Protein AF-A0A2G5VRK8-F1 (afdb_monomer)

Nearest PDB structures (foldseek):
  5vx6-assembly1_A  TM=2.833E-01  e=8.223E+00  Bacillus subtilis subsp. subtilis str. 168
  3kyr-assembly2_B  TM=2.240E-01  e=6.025E+00  Homo sapiens

pLDDT: mean 87.72, std 13.8, range [33.34, 98.0]

Sequence (119 aa):
MGVGILASNQASGSIRIGLRRRDACATSPISSSCNSMNSFWWSDRVTTGTDGLLWNRNQPDNAHGATQQCVVLLASRTATITDNWTWQANRLDDVGCDRVAGNTPRQVRGVLCGKRPTN

Mean predicted aligned error: 5.34 Å

Secondary structure (DSSP, 8-state):
-----TT-SSSEEEEEEEEEE-GGGTT--SSSSS-TTTSEEETTSS----TT--BPTT-S--HHHHT--EEEEEEESSSEEESSSEEETT-EEEE-SS--SSS-TT-EEEE--------

Foldseek 3Di:
DDDAPPDDPAQKEKAWEQKWFDPVCQQPFDDPVQHQFPRIDGNVVPDDGCPLQAAWPRPPGCPPRSQQTTKIAMAGPDQWDDDPHITGHRHMYGAHPVFRPDPDSHTHPYYDDDDDDDD

Radius of gyration: 14.13 Å; Cα contacts (8 Å, |Δi|>4): 214; chains: 1; bounding box: 27×46×40 Å

Solvent-accessible surface area (backbon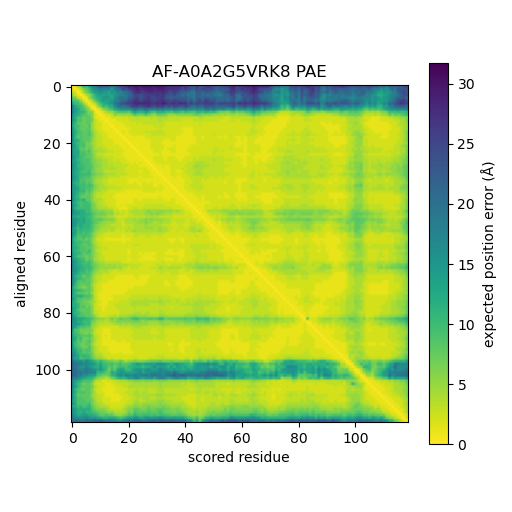e atoms only — not comparable to full-atom values): 7124 Å² total; per-residue (Å²): 138,81,80,69,77,88,82,56,100,57,69,42,24,12,32,34,45,58,38,31,50,32,79,95,29,46,78,46,45,60,44,95,86,25,31,78,79,62,27,55,44,44,71,80,77,71,66,77,87,58,85,88,72,46,57,33,91,81,36,46,40,31,55,87,89,33,50,32,46,22,33,30,40,31,29,48,83,44,72,54,52,74,74,99,53,80,44,54,39,76,19,32,42,54,25,38,79,89,42,45,90,64,100,44,69,56,30,68,74,49,72,58,85,87,78,83,87,79,132

Structure (mmCIF, N/CA/C/O backbone):
data_AF-A0A2G5VRK8-F1
#
_entry.id   AF-A0A2G5VRK8-F1
#
loop_
_atom_site.group_PDB
_atom_site.id
_atom_site.type_symbol
_atom_site.label_atom_id
_atom_site.label_alt_id
_atom_site.label_comp_id
_atom_site.label_asym_id
_atom_site.label_entity_id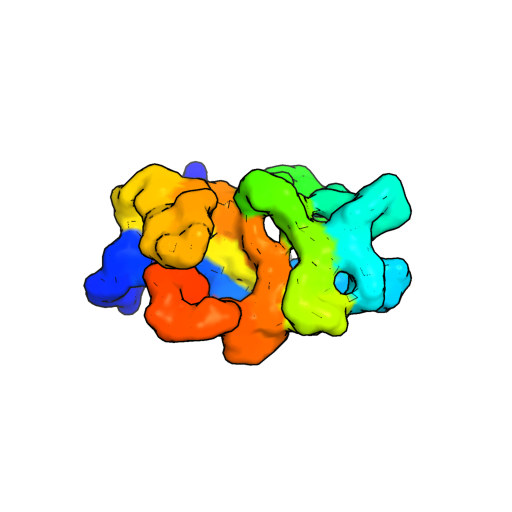
_atom_site.label_seq_id
_atom_site.pdbx_PDB_ins_code
_atom_site.Cartn_x
_atom_site.Cartn_y
_atom_site.Cartn_z
_atom_site.occupancy
_atom_site.B_iso_or_equiv
_atom_site.auth_seq_id
_atom_site.auth_comp_id
_atom_site.auth_asym_id
_atom_site.auth_atom_id
_atom_site.pdbx_PDB_model_num
ATOM 1 N N . MET A 1 1 ? -16.293 -9.030 9.026 1.00 33.34 1 MET A N 1
ATOM 2 C CA . MET A 1 1 ? -15.204 -9.221 10.008 1.00 33.34 1 MET A CA 1
ATOM 3 C C . MET A 1 1 ? -14.281 -8.017 9.914 1.00 33.34 1 MET A C 1
ATOM 5 O O . MET A 1 1 ? -13.676 -7.825 8.870 1.00 33.34 1 MET A O 1
ATOM 9 N N . GLY A 1 2 ? -14.280 -7.143 10.923 1.00 39.25 2 GLY A N 1
ATOM 10 C CA . GLY A 1 2 ? -13.418 -5.958 10.961 1.00 39.25 2 GLY A CA 1
ATOM 11 C C . GLY A 1 2 ? -12.126 -6.274 11.707 1.00 39.25 2 GLY A C 1
ATOM 12 O O . GLY A 1 2 ? -12.178 -6.823 12.805 1.00 39.25 2 GLY A O 1
ATOM 13 N N . VAL A 1 3 ? -10.977 -5.949 11.119 1.00 45.38 3 VAL A N 1
ATOM 14 C CA . VAL A 1 3 ? -9.689 -6.021 11.817 1.00 45.38 3 VAL A CA 1
ATOM 15 C C . VAL A 1 3 ? -9.568 -4.768 12.687 1.00 45.38 3 VAL A C 1
ATOM 17 O O . VAL A 1 3 ? -9.235 -3.692 12.200 1.00 45.38 3 VAL A O 1
ATOM 20 N N . GLY A 1 4 ? -9.888 -4.893 13.974 1.00 45.47 4 GLY A N 1
ATOM 21 C CA . GLY A 1 4 ? -9.610 -3.864 14.974 1.00 45.47 4 GLY A CA 1
ATOM 22 C C . GLY A 1 4 ? -8.232 -4.083 15.596 1.00 45.47 4 GLY A C 1
ATOM 23 O O . GLY A 1 4 ? -7.919 -5.194 16.019 1.00 45.47 4 GLY A O 1
ATOM 24 N N . ILE A 1 5 ? -7.409 -3.034 15.697 1.00 53.19 5 ILE A N 1
ATOM 25 C CA . ILE A 1 5 ? -6.234 -3.050 16.583 1.00 53.19 5 ILE A CA 1
ATOM 26 C C . ILE A 1 5 ? -6.772 -2.980 18.019 1.00 53.19 5 ILE A C 1
ATOM 28 O O . ILE A 1 5 ? -6.984 -1.901 18.565 1.00 53.19 5 ILE A O 1
ATOM 32 N N . LEU A 1 6 ? -7.056 -4.135 18.620 1.00 49.38 6 LEU A N 1
ATOM 33 C CA . LEU A 1 6 ? -7.697 -4.240 19.939 1.00 49.38 6 LEU A CA 1
ATOM 34 C C . LEU A 1 6 ? -6.760 -3.950 21.132 1.00 49.38 6 LEU A C 1
ATOM 36 O O . LEU A 1 6 ? -7.142 -4.196 22.268 1.00 49.38 6 LEU A O 1
ATOM 40 N N . ALA A 1 7 ? -5.555 -3.410 20.919 1.00 45.84 7 ALA A N 1
ATOM 41 C CA . ALA A 1 7 ? -4.559 -3.271 21.991 1.00 45.84 7 ALA A CA 1
ATOM 42 C C . ALA A 1 7 ? -3.728 -1.973 21.963 1.00 45.84 7 ALA A C 1
ATOM 44 O O . ALA A 1 7 ? -2.635 -1.931 22.522 1.00 45.84 7 ALA A O 1
ATOM 45 N N . SER A 1 8 ? -4.209 -0.898 21.330 1.00 54.38 8 SER A N 1
ATOM 46 C CA . SER A 1 8 ? -3.527 0.404 21.384 1.00 54.38 8 SER A CA 1
ATOM 47 C C . SER A 1 8 ? -4.450 1.503 21.904 1.00 54.38 8 SER A C 1
ATOM 49 O O . SER A 1 8 ? -5.549 1.674 21.382 1.00 54.38 8 SER A O 1
ATOM 51 N N . ASN A 1 9 ? -3.969 2.328 22.844 1.00 66.75 9 ASN A N 1
ATOM 52 C CA . ASN A 1 9 ? -4.605 3.607 23.221 1.00 66.75 9 ASN A CA 1
ATOM 53 C C . ASN A 1 9 ? -4.686 4.613 22.053 1.00 66.75 9 ASN A C 1
ATOM 55 O O . ASN A 1 9 ? -5.255 5.690 22.195 1.00 66.75 9 ASN A O 1
ATOM 59 N N . GLN A 1 10 ? -4.138 4.264 20.888 1.00 79.38 10 GLN A N 1
ATOM 60 C CA . GLN A 1 10 ? -4.220 5.064 19.678 1.00 79.38 10 GLN A CA 1
ATOM 61 C C . GLN A 1 10 ? -5.598 4.929 19.020 1.00 79.38 10 GLN A C 1
ATOM 63 O O . GLN A 1 10 ? -6.149 3.834 18.895 1.00 79.38 10 GLN A O 1
ATOM 68 N N . ALA A 1 11 ? -6.136 6.052 18.543 1.00 88.12 11 ALA A N 1
ATOM 69 C CA . ALA A 1 11 ? -7.399 6.087 17.801 1.00 88.12 11 ALA A CA 1
ATOM 70 C C . ALA A 1 11 ? -7.303 5.437 16.405 1.00 88.12 11 ALA A C 1
ATOM 72 O O . ALA A 1 11 ? -8.323 5.047 15.834 1.00 88.12 11 ALA A O 1
ATOM 73 N N . SER A 1 12 ? -6.088 5.327 15.860 1.00 90.69 12 SER A N 1
ATOM 74 C CA . SER A 1 12 ? -5.799 4.715 14.562 1.00 90.69 12 SER A CA 1
ATOM 75 C C . SER A 1 12 ? -4.353 4.221 14.472 1.00 90.69 12 SER A C 1
ATOM 77 O O . SER A 1 12 ? -3.495 4.560 15.296 1.00 90.69 12 SER A O 1
ATOM 79 N N . GLY A 1 13 ? -4.097 3.378 13.476 1.00 90.75 13 GLY A N 1
ATOM 80 C CA . GLY A 1 13 ? -2.775 2.873 13.151 1.00 90.75 13 GLY A CA 1
ATOM 81 C C . GLY A 1 13 ? -2.820 1.875 12.003 1.00 90.75 13 GLY A C 1
ATOM 82 O O . GLY A 1 13 ? -3.876 1.377 11.617 1.00 90.75 13 GLY A O 1
ATOM 83 N N . SER A 1 14 ? -1.652 1.563 11.465 1.00 91.56 14 SER A N 1
ATOM 84 C CA . SER A 1 14 ? -1.509 0.610 10.371 1.00 91.56 14 SER A CA 1
ATOM 85 C C . SER A 1 14 ? -1.025 -0.747 10.865 1.00 91.56 14 SER A C 1
ATOM 87 O O . SER A 1 14 ? -0.169 -0.834 11.749 1.00 91.56 14 SER A O 1
ATOM 89 N N . ILE A 1 15 ? -1.518 -1.814 10.247 1.00 91.94 15 ILE A N 1
ATOM 90 C CA . ILE A 1 15 ? -1.027 -3.179 10.433 1.00 91.94 15 ILE A CA 1
ATOM 91 C C . ILE A 1 15 ? -0.293 -3.579 9.162 1.00 91.94 15 ILE A C 1
ATOM 93 O O . ILE A 1 15 ? -0.875 -3.549 8.079 1.00 91.94 15 ILE A O 1
ATOM 97 N N . ARG A 1 16 ? 0.977 -3.971 9.265 1.00 93.31 16 ARG A N 1
ATOM 98 C CA . ARG A 1 16 ? 1.684 -4.530 8.112 1.00 93.31 16 ARG A CA 1
ATOM 99 C C . ARG A 1 16 ? 1.147 -5.917 7.791 1.00 93.31 16 ARG A C 1
ATOM 101 O O . ARG A 1 16 ? 1.040 -6.753 8.684 1.00 93.31 16 ARG A O 1
ATOM 108 N N . ILE A 1 17 ? 0.881 -6.163 6.515 1.00 94.12 17 ILE A N 1
ATOM 109 C CA . ILE A 1 17 ? 0.446 -7.469 6.016 1.00 94.12 17 ILE A CA 1
ATOM 110 C C . ILE A 1 17 ? 1.528 -8.099 5.137 1.00 94.12 17 ILE A C 1
ATOM 112 O O . ILE A 1 17 ? 2.427 -7.413 4.649 1.00 94.12 17 ILE A O 1
ATOM 116 N N . GLY A 1 18 ? 1.446 -9.414 4.938 1.00 94.25 18 GLY A N 1
ATOM 117 C CA . GLY A 1 18 ? 2.432 -10.216 4.205 1.00 94.25 18 GLY A CA 1
ATOM 118 C C . GLY A 1 18 ? 2.456 -10.010 2.687 1.00 94.25 18 GLY A C 1
ATOM 119 O O . GLY A 1 18 ? 2.756 -10.952 1.968 1.00 94.25 18 GLY A O 1
ATOM 120 N N . LEU A 1 19 ? 2.123 -8.825 2.175 1.00 96.06 19 LEU A N 1
ATOM 121 C CA . LEU A 1 19 ? 2.275 -8.500 0.757 1.00 96.06 19 LEU A CA 1
ATOM 122 C C . LEU A 1 19 ? 3.615 -7.802 0.518 1.00 96.06 19 LEU A C 1
ATOM 124 O O . LEU A 1 19 ? 3.971 -6.844 1.211 1.00 96.06 19 LEU A O 1
ATOM 128 N N . ARG A 1 20 ? 4.341 -8.271 -0.496 1.00 96.38 20 ARG A N 1
ATOM 129 C CA . ARG A 1 20 ? 5.597 -7.683 -0.967 1.00 96.38 20 ARG A CA 1
ATOM 130 C C . ARG A 1 20 ? 5.480 -7.283 -2.420 1.00 96.38 20 ARG A C 1
ATOM 132 O O . ARG A 1 20 ? 4.849 -7.989 -3.206 1.00 96.38 20 ARG A O 1
ATOM 139 N N . ARG A 1 21 ? 6.059 -6.135 -2.764 1.00 97.62 21 ARG A N 1
ATOM 140 C CA . ARG A 1 21 ? 6.102 -5.682 -4.152 1.00 97.62 21 ARG A CA 1
ATOM 141 C C . ARG A 1 21 ? 6.891 -6.703 -4.971 1.00 97.62 21 ARG A C 1
ATOM 143 O O . ARG A 1 21 ? 7.849 -7.303 -4.484 1.00 97.62 21 ARG A O 1
ATOM 150 N N . ARG A 1 22 ? 6.429 -6.973 -6.186 1.00 97.00 22 ARG A N 1
ATOM 151 C CA . ARG A 1 22 ? 7.124 -7.856 -7.124 1.00 97.00 22 ARG A CA 1
ATOM 152 C C . ARG A 1 22 ? 8.347 -7.152 -7.690 1.00 97.00 22 ARG A C 1
ATOM 154 O O . ARG A 1 22 ? 8.264 -5.968 -7.999 1.00 97.00 22 ARG A O 1
ATOM 161 N N . ASP A 1 23 ? 9.405 -7.908 -7.957 1.00 97.12 23 ASP A N 1
ATOM 162 C CA . ASP A 1 23 ? 10.639 -7.376 -8.550 1.00 97.12 23 ASP A CA 1
ATOM 163 C C . ASP A 1 23 ? 10.378 -6.680 -9.895 1.00 97.12 23 ASP A C 1
ATOM 165 O O . ASP A 1 23 ? 10.870 -5.582 -10.135 1.00 97.12 23 ASP A O 1
ATOM 169 N N . ALA A 1 24 ? 9.496 -7.251 -10.726 1.00 97.62 24 ALA A N 1
ATOM 170 C CA . ALA A 1 24 ? 9.073 -6.658 -11.999 1.00 97.62 24 ALA A CA 1
ATOM 171 C C . ALA A 1 24 ? 8.375 -5.289 -11.856 1.00 97.62 24 ALA A C 1
ATOM 173 O O . ALA A 1 24 ? 8.289 -4.546 -12.826 1.00 97.62 24 ALA A O 1
ATOM 174 N N . CYS A 1 25 ? 7.882 -4.963 -10.659 1.00 98.00 25 CYS A N 1
ATOM 175 C CA . CYS A 1 25 ? 7.227 -3.698 -10.339 1.00 98.00 25 CYS A CA 1
ATOM 176 C C . CYS A 1 25 ? 8.013 -2.863 -9.324 1.00 98.00 25 CYS A C 1
ATOM 178 O O . CYS A 1 25 ? 7.500 -1.838 -8.876 1.00 98.00 25 CYS A O 1
ATOM 180 N N . ALA A 1 26 ? 9.229 -3.278 -8.941 1.00 97.19 26 ALA A N 1
ATOM 181 C CA . ALA A 1 26 ? 9.982 -2.677 -7.842 1.00 97.19 26 ALA A CA 1
ATOM 182 C C . ALA A 1 26 ? 10.247 -1.185 -8.064 1.00 97.19 26 ALA A C 1
ATOM 184 O O . ALA A 1 26 ? 10.126 -0.401 -7.125 1.00 97.19 26 ALA A O 1
ATOM 185 N N . THR A 1 27 ? 10.534 -0.793 -9.306 1.00 96.81 27 THR A N 1
ATOM 186 C CA . THR A 1 27 ? 10.842 0.588 -9.708 1.00 96.81 27 THR A CA 1
ATOM 187 C C . THR A 1 27 ? 9.701 1.275 -10.460 1.00 96.81 27 THR A C 1
ATOM 189 O O . THR A 1 27 ? 9.844 2.419 -10.885 1.00 96.81 27 THR A O 1
ATOM 192 N N . SER A 1 28 ? 8.569 0.593 -10.651 1.00 96.56 28 SER A N 1
ATOM 193 C CA . SER A 1 28 ? 7.460 1.108 -11.454 1.00 96.56 28 SER A CA 1
ATOM 194 C C . SER A 1 28 ? 6.391 1.766 -10.580 1.00 96.56 28 SER A C 1
ATOM 196 O O . SER A 1 28 ? 5.980 1.161 -9.583 1.00 96.56 28 SER A O 1
ATOM 198 N N . PRO A 1 29 ? 5.905 2.962 -10.955 1.00 95.25 29 PRO A N 1
ATOM 199 C CA . PRO A 1 29 ? 4.677 3.510 -10.396 1.00 95.25 29 PRO A CA 1
ATOM 200 C C . PRO A 1 29 ? 3.454 2.758 -10.938 1.00 95.25 29 PRO A C 1
ATOM 202 O O . PRO A 1 29 ? 3.566 1.880 -11.808 1.00 95.25 29 PRO A O 1
ATOM 205 N N . ILE A 1 30 ? 2.271 3.133 -10.444 1.00 95.00 30 ILE A N 1
ATOM 206 C CA . ILE A 1 30 ? 1.010 2.590 -10.950 1.00 95.00 30 ILE A CA 1
ATOM 207 C C . ILE A 1 30 ? 0.885 2.818 -12.468 1.00 95.00 30 ILE A C 1
ATOM 209 O O . ILE A 1 30 ? 1.073 3.921 -12.982 1.00 95.00 30 ILE A O 1
ATOM 213 N N . SER A 1 31 ? 0.616 1.745 -13.204 1.00 94.94 31 SER A N 1
ATOM 214 C CA . SER A 1 31 ? 0.596 1.694 -14.667 1.00 94.94 31 SER A CA 1
ATOM 215 C C . SER A 1 31 ? -0.252 0.513 -15.151 1.00 94.94 31 SER A C 1
ATOM 217 O O . SER A 1 31 ? -0.767 -0.270 -14.352 1.00 94.94 31 SER A O 1
ATOM 219 N N . SER A 1 32 ? -0.392 0.347 -16.469 1.00 95.62 32 SER A N 1
ATOM 220 C CA . SER A 1 32 ? -1.034 -0.843 -17.045 1.00 95.62 32 SER A CA 1
ATOM 221 C C . SER A 1 32 ? -0.292 -2.135 -16.675 1.00 95.62 32 SER A C 1
ATOM 223 O O . SER A 1 32 ? -0.932 -3.139 -16.363 1.00 95.62 32 SER A O 1
ATOM 225 N N . SER A 1 33 ? 1.044 -2.096 -16.646 1.00 96.88 33 SER A N 1
ATOM 226 C CA . SER A 1 33 ? 1.896 -3.243 -16.308 1.00 96.88 33 SER A CA 1
ATOM 227 C C . SER A 1 33 ? 1.933 -3.543 -14.808 1.00 96.88 33 SER A C 1
ATOM 229 O O . SER A 1 33 ? 1.899 -4.711 -14.426 1.00 96.88 33 SER A O 1
ATOM 231 N N . CYS A 1 34 ? 1.963 -2.508 -13.964 1.00 97.38 34 CYS A N 1
ATOM 232 C CA . CYS A 1 34 ? 2.003 -2.619 -12.505 1.00 97.38 34 CYS A CA 1
ATOM 233 C C . CYS A 1 34 ? 0.831 -1.856 -11.891 1.00 97.38 34 CYS A C 1
ATOM 235 O O . CYS A 1 34 ? 0.861 -0.638 -11.769 1.00 97.38 34 CYS A O 1
ATOM 237 N N . ASN A 1 35 ? -0.216 -2.579 -11.513 1.00 96.00 35 ASN A N 1
ATOM 238 C CA . ASN A 1 35 ? -1.467 -2.048 -10.984 1.00 96.00 35 ASN A CA 1
ATOM 239 C C . ASN A 1 35 ? -1.810 -2.663 -9.616 1.00 96.00 35 ASN A C 1
ATOM 241 O O . ASN A 1 35 ? -1.065 -3.481 -9.065 1.00 96.00 35 ASN A O 1
ATOM 245 N N . SER A 1 36 ? -2.961 -2.275 -9.070 1.00 95.06 36 SER A N 1
ATOM 246 C CA . SER A 1 36 ? -3.464 -2.715 -7.764 1.00 95.06 36 SER A CA 1
ATOM 247 C C . SER A 1 36 ? -3.662 -4.224 -7.624 1.00 95.06 36 SER A C 1
ATOM 249 O O . SER A 1 36 ? -3.656 -4.737 -6.505 1.00 95.06 36 SER A O 1
ATOM 251 N N . MET A 1 37 ? -3.792 -4.944 -8.738 1.00 94.44 37 MET A N 1
ATOM 252 C CA . MET A 1 37 ? -4.088 -6.375 -8.754 1.00 94.44 37 MET A CA 1
ATOM 253 C C . MET A 1 37 ? -2.866 -7.242 -9.052 1.00 94.44 37 MET A C 1
ATOM 255 O O . MET A 1 37 ? -2.941 -8.458 -8.893 1.00 94.44 37 MET A O 1
ATOM 259 N N . ASN A 1 38 ? -1.744 -6.657 -9.480 1.00 95.94 38 ASN A N 1
ATOM 260 C CA . ASN A 1 38 ? -0.574 -7.435 -9.890 1.00 95.94 38 ASN A CA 1
ATOM 261 C C . ASN A 1 38 ? 0.777 -6.908 -9.379 1.00 95.94 38 ASN A C 1
ATOM 263 O O . ASN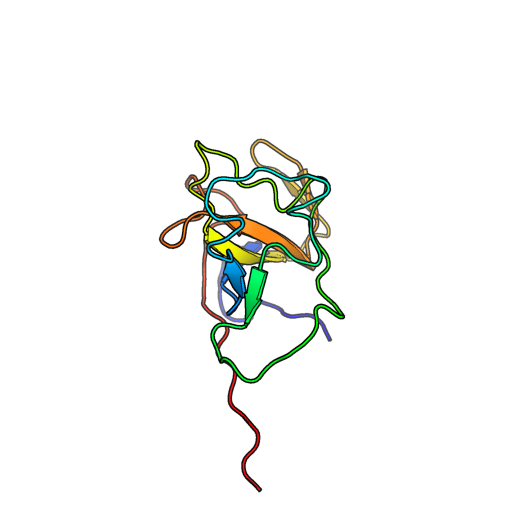 A 1 38 ? 1.780 -7.581 -9.600 1.00 95.94 38 ASN A O 1
ATOM 267 N N . SER A 1 39 ? 0.828 -5.764 -8.687 1.00 97.44 39 SER A N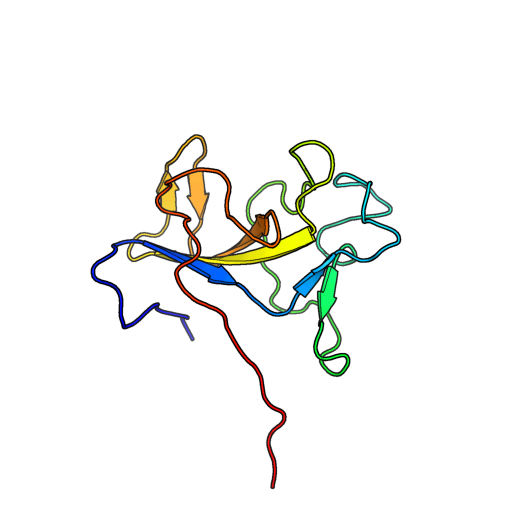 1
ATOM 268 C CA . SER A 1 39 ? 2.096 -5.194 -8.199 1.00 97.44 39 SER A CA 1
ATOM 269 C C . SER A 1 39 ? 2.685 -5.939 -7.000 1.00 97.44 39 SER A C 1
ATOM 271 O O . SER A 1 39 ? 3.881 -5.824 -6.737 1.00 97.44 39 SER A O 1
ATOM 273 N N . PHE A 1 40 ? 1.870 -6.709 -6.274 1.00 97.19 40 PHE A N 1
ATOM 274 C CA . PHE A 1 40 ? 2.256 -7.378 -5.032 1.00 97.19 40 PHE A CA 1
ATOM 275 C C . PHE A 1 40 ? 2.013 -8.887 -5.086 1.00 97.19 40 PHE A C 1
ATOM 277 O O . PHE A 1 40 ? 1.203 -9.3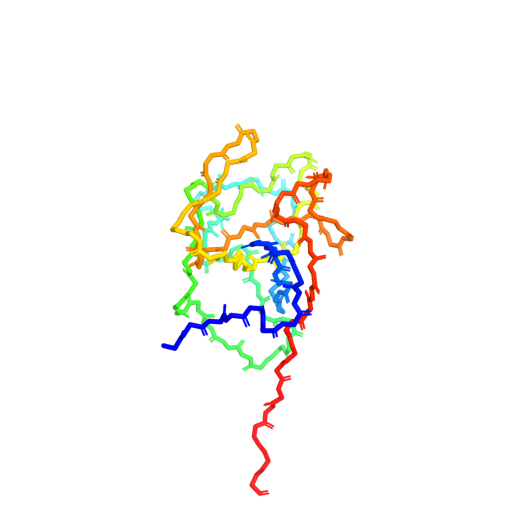88 -5.864 1.00 97.19 40 PHE A O 1
ATOM 284 N N . TRP A 1 41 ? 2.735 -9.616 -4.240 1.00 95.75 41 TRP A N 1
ATOM 285 C CA . TRP A 1 41 ? 2.588 -11.052 -4.029 1.00 95.75 41 TRP A CA 1
ATOM 286 C C . TRP A 1 41 ? 2.618 -11.379 -2.531 1.00 95.75 41 TRP A C 1
ATOM 288 O O . TRP A 1 41 ? 3.204 -10.637 -1.737 1.00 95.75 41 TRP A O 1
ATOM 298 N N . TRP A 1 42 ? 1.979 -12.483 -2.141 1.00 95.06 42 TRP A N 1
ATOM 299 C CA . TRP A 1 42 ? 1.962 -12.954 -0.756 1.00 95.06 42 TRP A CA 1
ATOM 300 C C . TRP A 1 42 ? 3.291 -13.606 -0.375 1.00 95.06 42 TRP A C 1
ATOM 302 O O . TRP A 1 42 ? 3.677 -14.634 -0.929 1.00 95.06 42 TRP A O 1
ATOM 312 N N . SER A 1 43 ? 3.976 -13.040 0.618 1.00 94.19 43 SER A N 1
ATOM 313 C CA . SER A 1 43 ? 5.305 -13.469 1.064 1.00 94.19 43 SER A CA 1
ATOM 314 C C . SER A 1 43 ? 5.342 -14.877 1.655 1.00 94.19 43 SER A C 1
ATOM 316 O O . SER A 1 43 ? 6.416 -15.460 1.776 1.00 94.19 43 SER A O 1
ATOM 318 N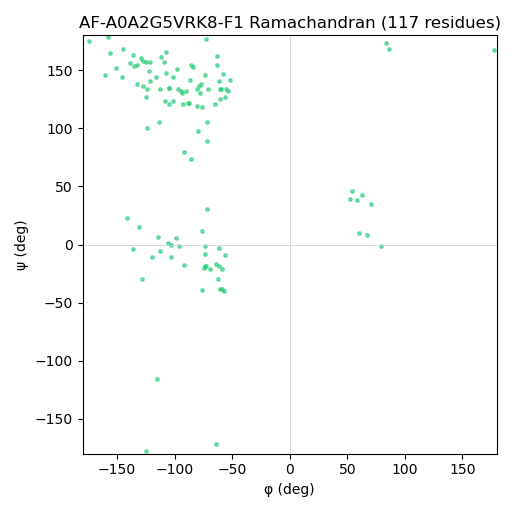 N . ASP A 1 44 ? 4.186 -15.424 2.027 1.00 91.00 44 ASP A N 1
ATOM 319 C CA . ASP A 1 44 ? 4.055 -16.790 2.531 1.00 91.00 44 ASP A CA 1
ATOM 320 C C . ASP A 1 44 ? 4.191 -17.861 1.432 1.00 91.00 44 ASP A C 1
ATOM 322 O O . ASP A 1 44 ? 4.294 -19.040 1.759 1.00 91.00 44 ASP A O 1
ATOM 326 N N . ARG A 1 45 ? 4.235 -17.458 0.149 1.00 87.94 45 ARG A N 1
ATOM 327 C CA . ARG A 1 45 ? 4.367 -18.315 -1.048 1.00 87.94 45 ARG A CA 1
ATOM 328 C C . ARG A 1 45 ? 3.245 -19.336 -1.231 1.00 87.94 45 ARG A C 1
ATOM 330 O O . ARG A 1 45 ? 3.362 -20.228 -2.069 1.00 87.94 45 ARG A O 1
ATOM 337 N N . VAL A 1 46 ? 2.179 -19.229 -0.451 1.00 89.06 46 VAL A N 1
ATOM 338 C CA . VAL A 1 46 ? 1.116 -20.234 -0.395 1.00 89.06 46 VAL A CA 1
ATOM 339 C C . VAL A 1 46 ? -0.259 -19.632 -0.581 1.00 89.06 46 VAL A C 1
ATOM 341 O O . VAL A 1 46 ? -1.138 -20.308 -1.109 1.00 89.06 46 VAL A O 1
ATOM 344 N N . THR A 1 47 ? -0.439 -18.379 -0.175 1.00 89.56 47 THR A N 1
ATOM 345 C CA . THR A 1 47 ? -1.644 -17.622 -0.468 1.00 89.56 47 THR A CA 1
ATOM 346 C C . THR A 1 47 ? -1.571 -17.138 -1.914 1.00 89.56 47 THR A C 1
ATOM 348 O O . THR A 1 47 ? -0.568 -16.582 -2.365 1.00 89.56 47 THR A O 1
ATOM 351 N N . THR A 1 48 ? -2.642 -17.369 -2.667 1.00 89.00 48 THR A N 1
ATOM 352 C CA . THR A 1 48 ? -2.771 -16.971 -4.073 1.00 89.00 48 THR A CA 1
ATOM 353 C C . THR A 1 48 ? -3.969 -16.053 -4.257 1.00 89.00 48 THR A C 1
ATOM 355 O O . THR A 1 48 ? -4.920 -16.112 -3.483 1.00 89.00 48 THR A O 1
ATOM 358 N N . GLY A 1 49 ? -3.949 -15.247 -5.318 1.00 89.81 49 GLY A N 1
ATOM 359 C CA . GLY A 1 49 ? -5.039 -14.328 -5.641 1.00 89.81 49 GLY A CA 1
ATOM 360 C C . GLY A 1 49 ? -4.969 -13.000 -4.888 1.00 89.81 49 GLY A C 1
ATOM 361 O O . GLY A 1 49 ? -4.114 -12.774 -4.026 1.00 89.81 49 GLY A O 1
ATOM 362 N N . THR A 1 50 ? 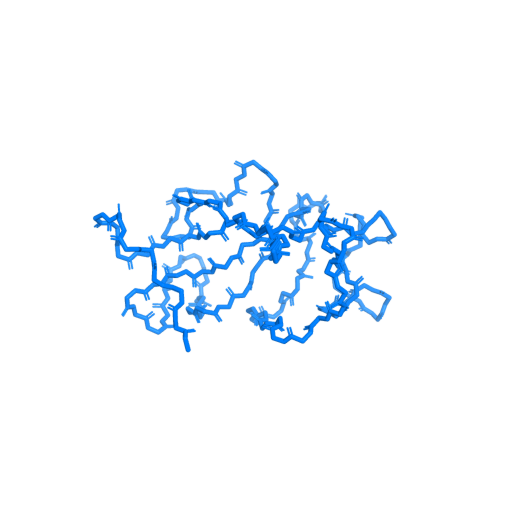-5.865 -12.099 -5.273 1.00 91.75 50 THR A N 1
ATOM 363 C CA . THR A 1 50 ? -5.949 -10.713 -4.787 1.00 91.75 50 THR A CA 1
ATOM 364 C C . THR A 1 50 ? -7.364 -10.338 -4.354 1.00 91.75 50 THR A C 1
ATOM 366 O O . THR A 1 50 ? -7.673 -9.164 -4.144 1.00 91.75 50 THR A O 1
ATOM 369 N N . ASP A 1 51 ? -8.223 -11.341 -4.176 1.00 90.00 51 ASP A N 1
ATOM 370 C CA . ASP A 1 51 ? -9.579 -11.143 -3.688 1.00 90.00 51 ASP A CA 1
ATOM 371 C C . ASP A 1 51 ? -9.555 -10.508 -2.295 1.00 90.00 51 ASP A C 1
ATOM 373 O O . ASP A 1 51 ? -8.788 -10.892 -1.411 1.00 90.00 51 ASP A O 1
ATOM 377 N N . GLY A 1 52 ? -10.389 -9.484 -2.111 1.00 89.38 52 GLY A N 1
ATOM 378 C CA . GLY A 1 52 ? -10.452 -8.717 -0.868 1.00 89.38 52 GLY A CA 1
ATOM 379 C C . GLY A 1 52 ? -9.348 -7.667 -0.695 1.00 89.38 52 GLY A C 1
ATOM 380 O O . GLY A 1 52 ? -9.391 -6.927 0.291 1.00 89.38 52 GLY A O 1
ATOM 381 N N . LEU A 1 53 ? -8.399 -7.529 -1.633 1.00 93.88 53 LEU A N 1
ATOM 382 C CA . LEU A 1 53 ? -7.474 -6.394 -1.624 1.00 93.88 53 LEU A CA 1
ATOM 383 C C . LEU A 1 53 ? -8.214 -5.116 -2.031 1.00 93.88 53 LEU A C 1
ATOM 385 O O . LEU A 1 53 ? -8.533 -4.895 -3.197 1.00 93.88 53 LEU A O 1
ATOM 389 N N . LEU A 1 54 ? -8.482 -4.257 -1.049 1.00 96.38 54 LEU A N 1
ATOM 390 C CA . LEU A 1 54 ? -9.153 -2.974 -1.245 1.00 96.38 54 LEU A CA 1
ATOM 391 C C . LEU A 1 54 ? -8.180 -1.839 -0.947 1.00 96.38 54 LEU A C 1
ATOM 393 O O . LEU A 1 54 ? -7.881 -1.553 0.210 1.00 96.38 54 LEU A O 1
ATOM 397 N N . TRP A 1 55 ? -7.691 -1.187 -1.992 1.00 97.50 55 TRP A N 1
ATOM 398 C CA . TRP A 1 55 ? -6.703 -0.117 -1.891 1.00 97.50 55 TRP A CA 1
ATOM 399 C C . TRP A 1 55 ? -7.340 1.240 -1.596 1.00 97.50 55 TRP A C 1
ATOM 401 O O . TRP A 1 55 ? -8.495 1.498 -1.944 1.00 97.50 55 TRP A O 1
ATOM 411 N N . ASN A 1 56 ? -6.582 2.122 -0.944 1.00 96.56 56 ASN A N 1
ATOM 412 C CA . ASN A 1 56 ? -6.922 3.538 -0.923 1.00 96.56 56 ASN A CA 1
ATOM 413 C C . ASN A 1 56 ? -6.871 4.117 -2.339 1.00 96.56 56 ASN A C 1
ATOM 415 O O . ASN A 1 56 ? -6.285 3.547 -3.261 1.00 96.56 56 ASN A O 1
ATOM 419 N N . ARG A 1 57 ? -7.506 5.277 -2.509 1.00 94.75 57 ARG A N 1
ATOM 420 C CA . ARG A 1 57 ? -7.519 5.977 -3.792 1.00 94.75 57 ARG A CA 1
ATOM 421 C C . ARG A 1 57 ? -6.085 6.188 -4.291 1.00 94.75 57 ARG A C 1
ATOM 423 O O . ARG A 1 57 ? -5.247 6.682 -3.546 1.00 94.75 57 ARG A O 1
ATOM 430 N N . ASN A 1 58 ? -5.862 5.860 -5.563 1.00 94.25 58 ASN A N 1
ATOM 431 C CA . ASN A 1 58 ? -4.585 5.958 -6.280 1.00 94.25 58 ASN A CA 1
ATOM 432 C C . ASN A 1 58 ? -3.477 5.000 -5.807 1.00 94.25 58 ASN A C 1
ATOM 434 O O . ASN A 1 58 ? -2.367 5.108 -6.308 1.00 94.25 58 ASN A O 1
ATOM 438 N N . GLN A 1 59 ? -3.769 4.051 -4.914 1.00 96.25 59 GLN A N 1
ATOM 439 C CA . GLN A 1 59 ? -2.785 3.085 -4.427 1.00 96.25 59 GLN A CA 1
ATOM 440 C C . GLN A 1 59 ? -2.886 1.740 -5.164 1.00 96.25 59 GLN A C 1
ATOM 442 O O . GLN A 1 59 ? -3.982 1.362 -5.598 1.00 96.25 59 GLN A O 1
ATOM 447 N N . PRO A 1 60 ? -1.778 0.987 -5.295 1.00 96.81 60 PRO A N 1
ATOM 448 C CA . PRO A 1 60 ? -0.431 1.283 -4.802 1.00 96.81 60 PRO A CA 1
ATOM 449 C C . PRO A 1 60 ? 0.412 2.108 -5.783 1.00 96.81 60 PRO A C 1
ATOM 451 O O . PRO A 1 60 ? 0.657 1.665 -6.909 1.00 96.81 60 PRO A O 1
ATOM 454 N N . ASP A 1 61 ? 0.894 3.274 -5.360 1.00 96.12 61 ASP A N 1
ATOM 455 C CA . ASP A 1 61 ? 1.525 4.251 -6.259 1.00 96.12 61 ASP A CA 1
ATOM 456 C C . ASP A 1 61 ? 3.047 4.111 -6.404 1.00 96.12 61 ASP A C 1
ATOM 458 O O . ASP A 1 61 ? 3.602 4.591 -7.395 1.00 96.12 61 ASP A O 1
ATOM 462 N N . ASN A 1 62 ? 3.714 3.406 -5.483 1.00 96.50 62 ASN A N 1
ATOM 463 C CA . ASN A 1 62 ? 5.173 3.315 -5.414 1.00 96.50 62 ASN A CA 1
ATOM 464 C C . ASN A 1 62 ? 5.877 4.685 -5.418 1.00 96.50 62 ASN A C 1
ATOM 466 O O . ASN A 1 62 ? 6.903 4.875 -6.081 1.00 96.50 62 ASN A O 1
ATOM 470 N N . ALA A 1 63 ? 5.315 5.668 -4.724 1.00 91.94 63 ALA A N 1
ATOM 471 C CA . ALA A 1 63 ? 5.905 6.991 -4.590 1.00 91.94 63 ALA A CA 1
ATOM 472 C C . ALA A 1 63 ? 7.262 6.997 -3.833 1.00 91.94 63 ALA A C 1
ATOM 474 O O . ALA A 1 63 ? 7.927 5.981 -3.589 1.00 91.94 63 ALA A O 1
ATOM 475 N N . HIS A 1 64 ? 7.745 8.210 -3.533 1.00 89.19 64 HIS A N 1
ATOM 476 C CA . HIS A 1 64 ? 9.017 8.458 -2.841 1.00 89.19 64 HIS A CA 1
ATOM 477 C C . HIS A 1 64 ? 10.230 7.776 -3.503 1.00 89.19 64 HIS A C 1
ATOM 479 O O . HIS A 1 64 ? 11.045 7.148 -2.826 1.00 89.19 64 HIS A O 1
ATOM 485 N N . GLY A 1 65 ? 10.340 7.891 -4.831 1.00 90.25 65 GLY A N 1
ATOM 486 C CA . GLY A 1 65 ? 11.441 7.298 -5.597 1.00 90.25 65 GLY A CA 1
ATOM 487 C C . GLY A 1 65 ? 11.385 5.771 -5.671 1.00 90.25 65 GLY A C 1
ATOM 488 O O . GLY A 1 65 ? 12.434 5.135 -5.648 1.00 90.25 65 GLY A O 1
ATOM 489 N N . ALA A 1 66 ? 10.182 5.190 -5.731 1.00 94.19 66 ALA A N 1
ATOM 490 C CA . ALA A 1 66 ? 9.957 3.749 -5.814 1.00 94.19 66 ALA A CA 1
ATOM 491 C C . ALA A 1 66 ? 10.464 2.954 -4.598 1.00 94.19 66 ALA A C 1
ATOM 493 O O . ALA A 1 66 ? 11.058 1.882 -4.713 1.00 94.19 66 ALA A O 1
ATOM 494 N N . THR A 1 67 ? 10.228 3.480 -3.395 1.00 93.50 67 THR A N 1
ATOM 495 C CA . THR A 1 67 ? 10.710 2.873 -2.139 1.00 93.50 67 THR A CA 1
ATOM 496 C C . THR A 1 67 ? 9.624 2.125 -1.359 1.00 93.50 67 THR A C 1
ATOM 498 O O . THR A 1 67 ? 9.904 1.525 -0.315 1.00 93.50 67 THR A O 1
ATOM 501 N N . GLN A 1 68 ? 8.385 2.102 -1.854 1.00 95.19 68 GLN A N 1
ATOM 502 C CA . GLN A 1 68 ? 7.230 1.545 -1.145 1.00 95.19 68 GLN A CA 1
ATOM 503 C C . GLN A 1 68 ? 7.013 0.067 -1.502 1.00 95.19 68 GLN A C 1
ATOM 505 O O . GLN A 1 68 ? 6.187 -0.316 -2.329 1.00 95.19 68 GLN A O 1
ATOM 510 N N . GLN A 1 69 ? 7.816 -0.789 -0.869 1.00 96.69 69 GLN A N 1
ATOM 511 C CA . GLN A 1 69 ? 7.931 -2.217 -1.200 1.00 96.69 69 GLN A CA 1
ATOM 512 C C . GLN A 1 69 ? 7.047 -3.142 -0.328 1.00 96.69 69 GLN A C 1
ATOM 514 O O . GLN A 1 69 ? 7.048 -4.364 -0.511 1.00 96.69 69 GLN A O 1
ATOM 519 N N . CYS A 1 70 ? 6.304 -2.585 0.633 1.00 96.50 70 CYS A N 1
ATOM 520 C CA . CYS A 1 70 ? 5.474 -3.313 1.600 1.00 96.50 70 CYS A CA 1
ATOM 521 C C . CYS A 1 70 ? 4.055 -2.757 1.656 1.00 96.50 70 CYS A C 1
ATOM 523 O O . CYS A 1 70 ? 3.844 -1.609 1.300 1.00 96.50 70 CYS A O 1
ATOM 525 N N . VAL A 1 71 ? 3.101 -3.533 2.174 1.00 96.50 71 VAL A N 1
ATOM 526 C CA . VAL A 1 71 ? 1.700 -3.098 2.300 1.00 96.50 71 VAL A CA 1
ATOM 527 C C . VAL A 1 71 ? 1.272 -3.012 3.755 1.00 96.50 71 VAL A C 1
ATOM 529 O O . VAL A 1 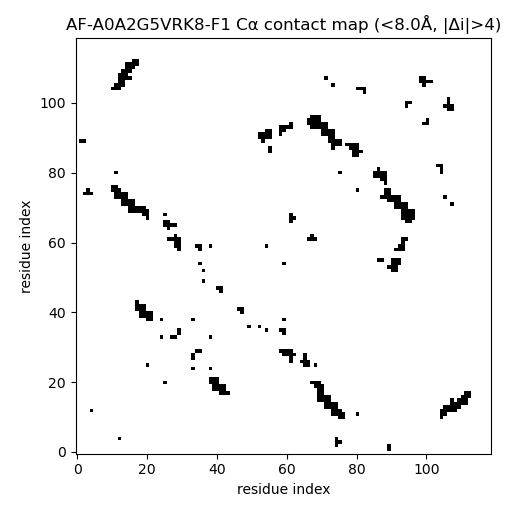71 ? 1.645 -3.841 4.594 1.00 96.50 71 VAL A O 1
ATOM 532 N N . VAL A 1 72 ? 0.441 -2.019 4.044 1.00 95.00 72 VAL A N 1
ATOM 533 C CA . VAL A 1 72 ? -0.256 -1.884 5.316 1.00 95.00 72 VAL A CA 1
ATOM 534 C C . VAL A 1 72 ? -1.766 -1.839 5.131 1.00 95.00 72 VAL A C 1
ATOM 536 O O . VAL A 1 72 ? -2.266 -1.335 4.132 1.00 95.00 72 VAL A O 1
ATOM 539 N N . LEU A 1 73 ? -2.489 -2.334 6.132 1.00 95.19 73 LEU A N 1
ATOM 540 C CA . LEU A 1 73 ? -3.921 -2.138 6.315 1.00 95.19 73 LEU A CA 1
ATOM 541 C C . LEU A 1 73 ? -4.143 -1.058 7.371 1.00 95.19 73 LEU A C 1
ATOM 543 O O . LEU A 1 73 ? -3.683 -1.199 8.507 1.00 95.19 73 LEU A O 1
ATOM 547 N N . LEU A 1 74 ? -4.873 -0.003 7.018 1.00 93.50 74 LEU A N 1
ATOM 548 C CA . LEU A 1 74 ? -5.225 1.046 7.966 1.00 93.50 74 LEU A CA 1
ATOM 549 C C . LEU A 1 74 ? -6.415 0.628 8.839 1.00 93.50 74 LEU A C 1
ATOM 551 O O . LEU A 1 74 ? -7.523 0.441 8.333 1.00 93.50 74 LEU A O 1
ATOM 555 N N . ALA A 1 75 ? -6.208 0.571 10.153 1.00 91.81 75 ALA A N 1
ATOM 556 C CA . ALA A 1 75 ? -7.263 0.418 11.145 1.00 91.81 75 ALA A CA 1
ATOM 557 C C . ALA A 1 75 ? -7.519 1.756 11.857 1.00 91.81 75 ALA A C 1
ATOM 559 O O . ALA A 1 75 ? -6.593 2.457 12.270 1.00 91.81 75 ALA A O 1
ATOM 560 N N . SER A 1 76 ? -8.790 2.118 12.016 1.00 92.19 76 SER A N 1
ATOM 561 C CA . SER A 1 76 ? -9.205 3.353 12.686 1.00 92.19 76 SER A CA 1
ATOM 562 C C . SER A 1 76 ? -10.568 3.175 13.345 1.00 92.19 76 SER A C 1
ATOM 564 O O . SER A 1 76 ? -11.388 2.387 12.874 1.00 92.19 76 SER A O 1
ATOM 566 N N . ARG A 1 77 ? -10.821 3.929 14.421 1.00 91.06 77 ARG A N 1
ATOM 567 C CA . ARG A 1 77 ? -12.152 4.039 15.046 1.00 91.06 77 ARG A CA 1
ATOM 568 C C . ARG A 1 77 ? -13.128 4.885 14.218 1.00 91.06 77 ARG A C 1
ATOM 570 O O . ARG A 1 77 ? -14.333 4.798 14.425 1.00 91.06 77 ARG A O 1
ATOM 577 N N . THR A 1 78 ? -12.619 5.700 13.299 1.00 92.69 78 THR A N 1
ATOM 578 C CA . THR A 1 78 ? -13.397 6.548 12.383 1.00 92.69 78 THR A CA 1
ATOM 579 C C . THR A 1 78 ? -13.311 6.022 10.952 1.00 92.69 78 THR A C 1
ATOM 581 O O . THR A 1 78 ? -12.349 5.349 10.587 1.00 92.69 78 THR A O 1
ATOM 584 N N . ALA A 1 79 ? -14.294 6.361 10.110 1.00 95.19 79 ALA A N 1
ATOM 585 C CA . ALA A 1 79 ? -14.319 5.939 8.704 1.00 95.19 79 ALA A CA 1
ATOM 586 C C . ALA A 1 79 ? -13.130 6.481 7.889 1.00 95.19 79 ALA A C 1
ATOM 588 O O . ALA A 1 79 ? -12.679 5.839 6.939 1.00 95.19 79 ALA A O 1
ATOM 589 N N . THR A 1 80 ? -12.610 7.645 8.274 1.00 94.94 80 THR A N 1
ATOM 590 C CA . THR A 1 80 ? -11.446 8.280 7.658 1.00 94.94 80 THR A CA 1
ATOM 591 C C . THR A 1 80 ? -10.526 8.875 8.712 1.00 94.94 80 THR A C 1
ATOM 593 O O . THR A 1 80 ? -10.964 9.240 9.805 1.00 94.94 80 THR A O 1
ATOM 596 N N . ILE A 1 81 ? -9.258 9.024 8.353 1.00 92.12 81 ILE A N 1
ATOM 597 C CA . ILE A 1 81 ? -8.286 9.855 9.070 1.00 92.12 81 ILE A CA 1
ATOM 598 C C . ILE A 1 81 ? -7.637 10.818 8.082 1.00 92.12 81 ILE A C 1
ATOM 600 O O . ILE A 1 81 ? -7.609 10.549 6.878 1.00 92.12 81 ILE A O 1
ATOM 604 N N . THR A 1 82 ? -7.093 11.912 8.599 1.00 90.19 82 THR A N 1
ATOM 605 C CA . THR A 1 82 ? -6.420 12.923 7.786 1.00 90.19 82 THR A CA 1
ATOM 606 C C . THR A 1 82 ? -5.012 13.140 8.316 1.00 90.19 82 THR A C 1
ATOM 608 O O . THR A 1 82 ? -4.825 13.374 9.509 1.00 90.19 82 THR A O 1
ATOM 611 N N . ASP A 1 83 ? -4.034 13.035 7.424 1.00 82.75 83 ASP A N 1
ATOM 612 C CA . ASP A 1 83 ? -2.696 13.595 7.602 1.00 82.75 83 ASP A CA 1
ATOM 613 C C . ASP A 1 83 ? -2.469 14.683 6.536 1.00 82.75 83 ASP A C 1
ATOM 615 O O . ASP A 1 83 ? -3.206 15.664 6.512 1.00 82.75 83 ASP A O 1
ATOM 619 N N . ASN A 1 84 ? -1.518 14.497 5.621 1.00 85.56 84 ASN A N 1
ATOM 620 C CA . ASN A 1 84 ? -1.407 15.293 4.398 1.00 85.56 84 ASN A CA 1
ATOM 621 C C . ASN A 1 84 ? -2.503 14.937 3.379 1.00 85.56 84 ASN A C 1
ATOM 623 O O . ASN A 1 84 ? -2.776 15.715 2.469 1.00 85.56 84 ASN A O 1
ATOM 627 N N . TRP A 1 85 ? -3.126 13.764 3.530 1.00 88.81 85 TRP A N 1
ATOM 628 C CA . TRP A 1 85 ? -4.212 13.277 2.685 1.00 88.81 85 TRP A CA 1
ATOM 629 C C . TRP A 1 85 ? -5.329 12.668 3.534 1.00 88.81 85 TRP A C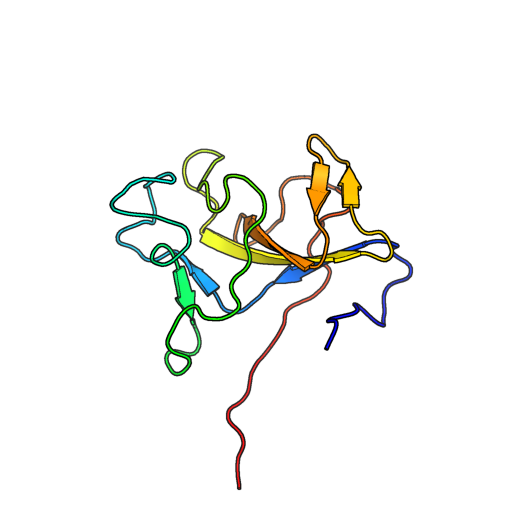 1
ATOM 631 O O . TRP A 1 85 ? -5.138 12.328 4.705 1.00 88.81 85 TRP A O 1
ATOM 641 N N . THR A 1 86 ? -6.512 12.508 2.941 1.00 93.00 86 THR A N 1
ATOM 642 C CA . THR A 1 86 ? -7.612 11.761 3.560 1.00 93.00 86 THR A CA 1
ATOM 643 C C . THR A 1 86 ? -7.509 10.287 3.195 1.00 93.00 86 THR A C 1
ATOM 645 O O . THR A 1 86 ? -7.573 9.922 2.021 1.00 93.00 86 THR A O 1
ATOM 648 N N . TRP A 1 87 ? -7.419 9.438 4.215 1.00 93.56 87 TRP A N 1
ATOM 649 C CA . TRP A 1 87 ? -7.297 7.991 4.075 1.00 93.56 87 TRP A CA 1
ATOM 650 C C . TRP A 1 87 ? -8.546 7.301 4.601 1.00 93.56 87 TRP A C 1
ATOM 652 O O . TRP A 1 87 ? -9.016 7.609 5.698 1.00 93.56 87 TRP A O 1
ATOM 662 N N . GLN A 1 88 ? -9.070 6.348 3.834 1.00 96.12 88 GLN A N 1
ATOM 663 C CA . GLN A 1 88 ? -10.190 5.523 4.269 1.00 96.12 88 GLN A CA 1
ATOM 664 C C . GLN A 1 88 ? -9.692 4.404 5.182 1.00 96.12 88 GLN A C 1
ATOM 666 O O . GLN A 1 88 ? -8.719 3.712 4.876 1.00 96.12 88 GLN A O 1
ATOM 671 N N . ALA A 1 89 ? -10.384 4.204 6.301 1.00 94.25 89 ALA A N 1
ATOM 672 C CA . ALA A 1 89 ? -10.165 3.048 7.154 1.00 94.25 89 ALA A CA 1
ATOM 673 C C . ALA A 1 89 ? -10.505 1.752 6.403 1.00 94.25 89 ALA A C 1
ATOM 675 O O . ALA A 1 89 ? -11.334 1.738 5.489 1.00 94.25 89 ALA A O 1
ATOM 676 N N . ASN A 1 90 ? -9.897 0.641 6.818 1.00 94.19 90 ASN A N 1
ATOM 677 C CA . ASN A 1 90 ? -10.083 -0.674 6.201 1.00 94.19 90 ASN A CA 1
ATOM 678 C C . ASN A 1 90 ? -9.707 -0.683 4.708 1.00 94.19 90 ASN A C 1
ATOM 680 O O . ASN A 1 90 ? -10.387 -1.297 3.880 1.00 94.19 90 ASN A O 1
ATOM 684 N N . ARG A 1 91 ? -8.646 0.049 4.362 1.00 96.75 91 ARG A N 1
ATOM 685 C CA . ARG A 1 91 ? -8.054 0.089 3.024 1.00 96.75 91 ARG A CA 1
ATOM 686 C C . ARG A 1 91 ? -6.542 -0.066 3.101 1.00 96.75 91 ARG A C 1
ATOM 688 O O . ARG A 1 91 ? -5.923 0.251 4.121 1.00 96.75 91 ARG A O 1
ATOM 695 N N . LEU A 1 92 ? -5.980 -0.562 2.008 1.00 97.00 92 LEU A N 1
ATOM 696 C CA . LEU A 1 92 ? -4.558 -0.811 1.840 1.00 97.00 92 LEU A CA 1
ATOM 697 C C . LEU A 1 92 ? -3.816 0.436 1.357 1.00 97.00 92 LEU A C 1
ATOM 699 O O . LEU A 1 92 ? -4.397 1.313 0.714 1.00 97.00 92 LEU A O 1
ATOM 703 N N . ASP A 1 93 ? -2.530 0.480 1.670 1.00 95.50 93 ASP A N 1
ATOM 704 C CA . ASP A 1 93 ? -1.551 1.426 1.137 1.00 95.50 93 ASP A CA 1
ATOM 705 C C . ASP A 1 93 ? -0.202 0.722 1.018 1.00 95.50 93 ASP A C 1
ATOM 707 O O . ASP A 1 93 ? 0.127 -0.110 1.876 1.00 95.50 93 ASP A O 1
ATOM 711 N N . ASP A 1 94 ? 0.579 1.036 -0.011 1.00 95.44 94 ASP A N 1
ATOM 712 C CA . ASP A 1 94 ? 1.974 0.624 -0.044 1.00 95.44 94 ASP A CA 1
ATOM 713 C C . ASP A 1 94 ? 2.846 1.648 0.672 1.00 95.44 94 ASP A C 1
ATOM 715 O O . ASP A 1 94 ? 2.637 2.850 0.623 1.00 95.44 94 ASP A O 1
ATOM 719 N N . VAL A 1 95 ? 3.835 1.163 1.402 1.00 94.25 95 VAL A N 1
ATOM 720 C CA . VAL A 1 95 ? 4.727 1.968 2.229 1.00 94.25 95 VAL A CA 1
ATOM 721 C C . VAL A 1 95 ? 6.125 1.368 2.206 1.00 94.25 95 VAL A C 1
ATOM 723 O O . VAL A 1 95 ? 6.345 0.232 1.771 1.00 94.25 95 VAL A O 1
ATOM 726 N N . GLY A 1 96 ? 7.096 2.119 2.720 1.00 92.69 96 GLY A N 1
ATOM 727 C CA . GLY A 1 96 ? 8.422 1.580 2.984 1.00 92.69 96 GLY A CA 1
ATOM 728 C C . GLY A 1 96 ? 8.368 0.378 3.935 1.00 92.69 96 GLY A C 1
ATOM 729 O O . GLY A 1 96 ? 7.560 0.298 4.867 1.00 92.69 96 GLY A O 1
ATOM 730 N N . CYS A 1 97 ? 9.275 -0.573 3.732 1.00 89.81 97 CYS A N 1
ATOM 731 C CA . CYS A 1 97 ? 9.317 -1.789 4.537 1.00 89.81 97 CYS A CA 1
ATOM 732 C C . CYS A 1 97 ? 9.852 -1.612 5.955 1.00 89.81 97 CYS A C 1
ATOM 734 O O . CYS A 1 97 ? 9.761 -2.550 6.730 1.00 89.81 97 CYS A O 1
ATOM 736 N N . ASP A 1 98 ? 10.261 -0.420 6.366 1.00 77.12 98 ASP A N 1
ATOM 737 C CA . ASP A 1 98 ? 10.641 -0.150 7.761 1.00 77.12 98 ASP A CA 1
ATOM 738 C C . ASP A 1 98 ? 9.770 0.932 8.403 1.00 77.12 98 ASP A C 1
ATOM 740 O O . ASP A 1 98 ? 9.789 1.117 9.616 1.00 77.12 98 ASP A O 1
ATOM 744 N N . ARG A 1 99 ? 8.957 1.638 7.607 1.00 70.56 99 ARG A N 1
ATOM 745 C CA . ARG A 1 99 ? 8.175 2.783 8.074 1.00 70.56 99 ARG A CA 1
ATOM 746 C C . ARG A 1 99 ? 7.008 3.105 7.145 1.00 70.56 99 ARG A C 1
ATOM 748 O O . ARG A 1 99 ? 7.139 3.034 5.927 1.00 70.56 99 ARG A O 1
ATOM 755 N N . VAL A 1 100 ? 5.911 3.568 7.734 1.00 69.00 100 VAL A N 1
ATOM 756 C CA . VAL A 1 100 ? 5.021 4.523 7.057 1.00 69.00 100 VAL A CA 1
ATOM 757 C C . VAL A 1 100 ? 5.710 5.884 7.182 1.00 69.00 100 VAL A C 1
ATOM 759 O O . VAL A 1 100 ? 6.287 6.170 8.232 1.00 69.00 100 VAL A O 1
ATOM 762 N N . ALA A 1 101 ? 5.746 6.691 6.122 1.00 61.12 101 ALA A N 1
ATOM 763 C CA . ALA A 1 101 ? 6.436 7.977 6.174 1.00 61.12 101 ALA A CA 1
ATOM 764 C C . ALA A 1 101 ? 5.812 8.898 7.248 1.00 61.12 101 ALA A C 1
ATOM 766 O O . ALA A 1 101 ? 4.613 9.165 7.221 1.00 61.12 101 ALA A O 1
ATOM 767 N N . GLY A 1 102 ? 6.641 9.390 8.179 1.00 59.44 102 GLY A N 1
ATOM 768 C CA . GLY A 1 102 ? 6.262 10.358 9.219 1.00 59.44 102 GLY A CA 1
ATOM 769 C C . GLY A 1 102 ? 5.668 9.770 10.511 1.00 59.44 102 GLY A C 1
ATOM 770 O O . GLY A 1 102 ? 5.311 8.596 10.596 1.00 59.44 102 GLY A O 1
ATOM 771 N N . ASN A 1 103 ? 5.557 10.615 11.544 1.00 62.44 103 ASN A N 1
ATOM 772 C CA . ASN A 1 103 ? 4.817 10.313 12.774 1.00 62.44 103 ASN A CA 1
ATOM 773 C C . ASN A 1 103 ? 3.335 10.668 12.575 1.00 62.44 103 ASN A C 1
ATOM 775 O O . ASN A 1 103 ? 2.867 11.712 13.022 1.00 62.44 103 ASN A O 1
ATOM 779 N N . THR A 1 104 ? 2.628 9.841 11.808 1.00 78.81 104 THR A N 1
ATOM 780 C CA . THR A 1 104 ? 1.248 10.106 11.380 1.00 78.81 104 THR A CA 1
ATOM 781 C C . THR A 1 104 ? 0.250 9.200 12.115 1.00 78.81 104 THR A C 1
ATOM 783 O O . THR A 1 104 ? 0.637 8.163 12.672 1.00 78.81 104 THR A O 1
ATOM 786 N N . PRO A 1 105 ? -1.063 9.502 12.063 1.00 86.94 105 PRO A N 1
ATOM 787 C CA . PRO A 1 105 ? -2.116 8.583 12.516 1.00 86.94 105 PRO A CA 1
ATOM 788 C C . PRO A 1 105 ? -2.080 7.204 11.813 1.00 86.94 105 PRO A C 1
ATOM 790 O O . PRO A 1 105 ? -2.743 6.260 12.229 1.00 86.94 105 PRO A O 1
ATOM 793 N N . ARG A 1 106 ? -1.256 7.057 10.767 1.00 89.06 106 ARG A N 1
ATOM 794 C CA . ARG A 1 106 ? -1.065 5.843 9.966 1.00 89.06 106 ARG A CA 1
ATOM 795 C C . ARG A 1 106 ? 0.166 5.037 10.359 1.00 89.06 106 ARG A C 1
ATOM 797 O O . ARG A 1 106 ? 0.483 4.076 9.663 1.00 89.06 106 ARG A O 1
ATOM 804 N N . GLN A 1 107 ? 0.879 5.408 11.423 1.00 88.94 107 GLN A N 1
ATOM 805 C CA . GLN A 1 107 ? 2.090 4.703 11.846 1.00 88.94 107 GLN A CA 1
ATOM 806 C C . GLN A 1 107 ? 1.835 3.193 11.989 1.00 88.94 107 GLN A C 1
ATOM 808 O O . GLN A 1 107 ? 0.773 2.777 12.458 1.00 88.94 107 GLN A O 1
ATOM 813 N N . VAL A 1 108 ? 2.809 2.365 11.596 1.00 88.38 108 VAL A N 1
ATOM 814 C CA . VAL A 1 108 ? 2.722 0.909 11.781 1.00 88.38 108 VAL A CA 1
ATOM 815 C C . VAL A 1 108 ? 2.717 0.599 13.278 1.00 88.38 108 VAL A C 1
ATOM 817 O O . VAL A 1 108 ? 3.646 0.973 13.992 1.00 88.38 108 VAL A O 1
ATOM 820 N N . ARG A 1 109 ? 1.663 -0.065 13.757 1.00 87.56 109 ARG A N 1
ATOM 821 C CA . ARG A 1 109 ? 1.477 -0.458 15.167 1.00 87.56 109 ARG A CA 1
ATOM 822 C C . ARG A 1 109 ? 1.531 -1.967 15.386 1.00 87.56 109 ARG A C 1
ATOM 824 O O . ARG A 1 109 ? 1.483 -2.414 16.523 1.00 87.56 109 ARG A O 1
ATOM 831 N N . GLY A 1 110 ? 1.623 -2.747 14.315 1.00 87.06 110 GLY A N 1
ATOM 832 C CA . GLY A 1 110 ? 1.687 -4.198 14.396 1.00 87.06 110 GLY A CA 1
ATOM 833 C C . GLY A 1 110 ? 1.921 -4.847 13.041 1.00 87.06 110 GLY A C 1
ATOM 834 O O . GLY A 1 110 ? 1.939 -4.185 12.000 1.00 87.06 110 GLY A O 1
ATOM 835 N N . VAL A 1 111 ? 2.089 -6.163 13.078 1.00 88.69 111 VAL A N 1
ATOM 836 C CA . VAL A 1 111 ? 2.260 -7.025 11.909 1.00 88.69 111 VAL A CA 1
ATOM 837 C C . VAL A 1 111 ? 1.230 -8.146 12.003 1.00 88.69 111 VAL A C 1
ATOM 839 O O . VAL A 1 111 ? 1.016 -8.695 13.082 1.00 88.69 111 VAL A O 1
ATOM 842 N N . LEU A 1 112 ? 0.582 -8.471 10.888 1.00 89.75 112 LEU A N 1
ATOM 843 C CA . LEU A 1 112 ? -0.327 -9.604 10.779 1.00 89.75 112 LEU A CA 1
ATOM 844 C C . LEU A 1 112 ? 0.436 -10.829 10.272 1.00 89.75 112 LEU A C 1
ATOM 846 O O . LEU A 1 112 ? 0.980 -10.812 9.166 1.00 89.75 112 LEU A O 1
ATOM 850 N N . CYS A 1 113 ? 0.427 -11.897 11.064 1.00 88.81 113 CYS A N 1
ATOM 851 C CA . CYS A 1 113 ? 1.001 -13.188 10.700 1.00 88.81 113 CYS A CA 1
ATOM 852 C C . CYS A 1 113 ? -0.118 -14.181 10.364 1.00 88.81 113 CYS A C 1
ATOM 854 O O . CYS A 1 113 ? -1.094 -14.287 11.104 1.00 88.81 113 CYS A O 1
ATOM 856 N N . GLY A 1 114 ? 0.037 -14.922 9.267 1.00 86.56 114 GLY A N 1
ATOM 857 C CA . GLY A 1 114 ? -0.836 -16.037 8.899 1.00 86.56 114 GLY A CA 1
ATOM 858 C C . GLY A 1 114 ? -0.131 -17.375 9.109 1.00 86.56 114 GLY A C 1
ATOM 859 O O . GLY A 1 114 ? 1.082 -17.477 8.930 1.00 86.56 114 GLY A O 1
ATOM 860 N N . LYS A 1 115 ? -0.888 -18.412 9.472 1.00 86.56 115 LYS A N 1
ATOM 861 C CA . LYS A 1 115 ? -0.417 -19.802 9.517 1.00 86.56 115 LYS A CA 1
ATOM 862 C C . LYS A 1 115 ? -1.449 -20.678 8.818 1.00 86.56 115 LYS A C 1
ATOM 864 O O . LYS A 1 115 ? -2.647 -20.500 9.030 1.00 86.56 115 LYS A O 1
ATOM 869 N N . ARG A 1 116 ? -0.987 -21.632 8.006 1.00 84.38 116 ARG A N 1
ATOM 870 C CA . ARG A 1 116 ? -1.867 -22.660 7.441 1.00 84.38 116 ARG A CA 1
ATOM 871 C C . ARG A 1 116 ? -2.528 -23.458 8.576 1.00 84.38 116 ARG A C 1
ATOM 873 O O . ARG A 1 116 ? -1.809 -23.857 9.498 1.00 84.38 116 ARG A O 1
ATOM 880 N N . PRO A 1 117 ? -3.845 -23.711 8.517 1.00 82.44 117 PRO A N 1
ATOM 881 C CA . PRO A 1 117 ? -4.496 -24.621 9.449 1.00 82.44 117 PRO A CA 1
ATOM 882 C C . PRO A 1 117 ? -3.808 -25.989 9.417 1.00 82.44 117 PRO A C 1
ATOM 884 O O . PRO A 1 117 ? -3.506 -26.510 8.343 1.00 82.44 117 PRO A O 1
ATOM 887 N N . THR A 1 118 ? -3.532 -26.546 10.590 1.00 84.12 118 THR A N 1
ATOM 888 C CA . THR A 1 118 ? -3.104 -27.938 10.750 1.00 84.12 118 THR A CA 1
ATOM 889 C C . THR A 1 118 ? -4.299 -28.707 11.290 1.00 84.12 118 THR A C 1
ATOM 891 O O . THR A 1 118 ? -4.813 -28.320 12.340 1.00 84.12 118 THR A O 1
ATOM 894 N N . ASN A 1 119 ? -4.748 -29.726 10.556 1.00 63.28 119 ASN A N 1
ATOM 895 C CA . ASN A 1 119 ? -5.698 -30.713 11.073 1.00 63.28 119 ASN A CA 1
ATOM 896 C C . ASN A 1 119 ? -5.017 -31.618 12.099 1.00 63.28 119 ASN A C 1
ATOM 898 O O . ASN A 1 119 ? -3.796 -31.850 11.936 1.00 63.28 119 ASN A O 1
#

Organism: NCBI:txid1611254

InterPro domains:
  IPR016186 C-type lectin-like/link domain superfamily [G3DSA:3.10.100.10] (4-118)
  IPR016187 C-type lectin fold [SSF56436] (15-117)